Protein AF-A0A346PMP6-F1 (afdb_monomer)

pLDDT: mean 79.72, std 14.68, range [45.22, 94.06]

Nearest PDB structures (foldseek):
  7a5p-assembly1_O  TM=6.118E-01  e=3.588E+00  Homo sapiens

Solvent-accessible surface area (backbone atoms only — not comparable to full-atom values): 7323 Å² total; per-residue (Å²): 133,79,31,29,25,30,68,38,91,66,66,44,68,83,42,96,90,44,90,60,62,48,42,61,71,38,74,41,75,71,53,76,69,47,44,72,75,37,58,93,39,45,42,81,46,66,76,86,68,92,64,91,64,89,81,68,72,94,80,72,78,36,90,54,68,54,86,86,38,53,58,76,55,37,48,58,56,50,70,76,55,89,50,60,71,44,42,52,40,28,40,53,51,30,57,75,70,75,52,47,65,68,48,43,49,46,37,51,50,53,48,49,54,56,68,67,64,76,123

Organism: NCBI:txid2044521

Foldseek 3Di:
DKKKFFQDQDWDDQDPPDPDTRHHRRIDDHDPVCCVVCVVGIGTPDPDPVPPVPPDDPPLDLPDACVVDDLVVLLVVLLVDLDLVSLVSNLVNCCVPPNDPSNNVSSVVSSCVNVVVPD

Mean predicted aligned error: 15.81 Å

Sequence (119 aa):
MTTYRWTHSRPIRKHRDDLSTVEQGDEFEPTESELKHFSDRIEVVEDADPDESDKADETNAAPIDPSEYTIGELENELADVDDRDALIAVGKLESEQQDRDGALEAVEDRIAEIEGSED

Secondary structure (DSSP, 8-state):
--EEEE-SSS-EES-SS---EEPTT-EE---HHHHHHHTTTEEEE------TT--S-TTS--SS-GGGS-HHHHHHHHTT---HHHHHHHHHHHHHHT--HHHHHHHHHHHHHHHHT--

Structure (mmCIF, N/CA/C/O backbone):
data_AF-A0A346PMP6-F1
#
_entry.id   AF-A0A346PMP6-F1
#
loop_
_atom_site.group_PDB
_atom_site.id
_atom_site.type_symbol
_atom_site.label_atom_id
_atom_site.label_alt_id
_atom_site.label_comp_id
_atom_site.label_asym_id
_atom_site.label_entity_id
_atom_site.label_seq_id
_atom_site.pdbx_PDB_ins_code
_atom_site.Cartn_x
_atom_site.Cartn_y
_atom_site.Cartn_z
_atom_site.occupancy
_atom_site.B_iso_or_equiv
_atom_site.auth_seq_id
_atom_site.auth_comp_id
_atom_site.auth_asym_id
_atom_site.auth_atom_id
_atom_site.pdbx_PDB_model_num
ATOM 1 N N . MET A 1 1 ? -12.775 12.154 1.724 1.00 61.25 1 MET A N 1
ATOM 2 C CA . MET A 1 1 ? -12.714 13.471 2.416 1.00 61.25 1 MET A CA 1
ATOM 3 C C . MET A 1 1 ? -12.290 13.183 3.845 1.00 61.25 1 MET A C 1
ATOM 5 O O . MET A 1 1 ? -12.985 12.417 4.493 1.00 61.25 1 MET A O 1
ATOM 9 N N . THR A 1 2 ? -11.148 13.696 4.313 1.00 79.56 2 THR A N 1
ATOM 10 C CA . THR A 1 2 ? -10.601 13.302 5.624 1.00 79.56 2 THR A CA 1
ATOM 11 C C . THR A 1 2 ? -11.340 13.996 6.764 1.00 79.56 2 THR A C 1
ATOM 13 O O . THR A 1 2 ? -11.245 15.213 6.942 1.00 79.56 2 THR A O 1
ATOM 16 N N . THR A 1 3 ? -12.061 13.211 7.553 1.00 84.88 3 THR A N 1
ATOM 17 C CA . THR A 1 3 ? -12.734 13.658 8.771 1.00 84.88 3 THR A CA 1
ATOM 18 C C . THR A 1 3 ? -11.859 13.437 9.999 1.00 84.88 3 THR A C 1
ATOM 20 O O . THR A 1 3 ? -11.077 12.493 10.087 1.00 84.88 3 THR A O 1
ATOM 23 N N . TYR A 1 4 ? -11.978 14.335 10.973 1.00 88.19 4 TYR A N 1
ATOM 24 C CA . TYR A 1 4 ? -11.234 14.271 12.223 1.00 88.19 4 TYR A CA 1
ATOM 25 C C . TYR A 1 4 ? -12.201 14.308 13.393 1.00 88.19 4 TYR A C 1
ATOM 27 O O . TYR A 1 4 ? -13.164 15.071 13.398 1.00 88.19 4 TYR A O 1
ATOM 35 N N . ARG A 1 5 ? -11.923 13.521 14.422 1.00 89.25 5 ARG A N 1
ATOM 36 C CA . ARG A 1 5 ? -12.660 13.547 15.677 1.00 89.25 5 ARG A CA 1
ATOM 37 C C . ARG A 1 5 ? -11.939 14.402 16.693 1.00 89.25 5 ARG A C 1
ATOM 39 O O . ARG A 1 5 ? -10.744 14.249 16.934 1.00 89.25 5 ARG A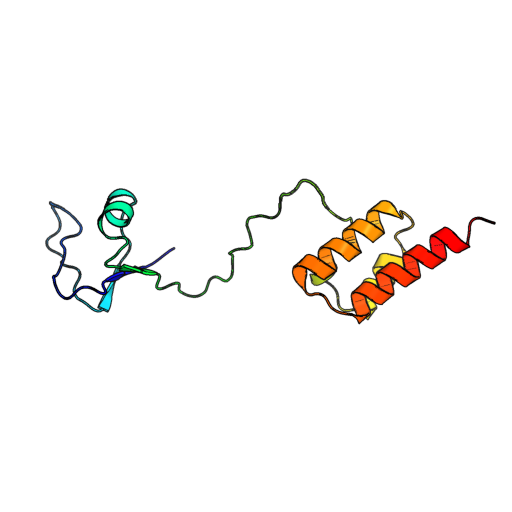 O 1
ATOM 46 N N . TRP A 1 6 ? -12.683 15.281 17.344 1.00 91.50 6 TRP A N 1
ATOM 47 C CA . TRP A 1 6 ? -12.158 16.072 18.446 1.00 91.50 6 TRP A CA 1
ATOM 48 C C . TRP A 1 6 ? -11.993 15.211 19.702 1.00 91.50 6 TRP A C 1
ATOM 50 O O . TRP A 1 6 ? -12.962 14.666 20.227 1.00 91.50 6 TRP A O 1
ATOM 60 N N . THR A 1 7 ? -10.777 15.093 20.233 1.00 87.75 7 THR A N 1
ATOM 61 C CA . THR A 1 7 ? -10.496 14.226 21.395 1.00 87.75 7 THR A CA 1
ATOM 62 C C . THR A 1 7 ? -10.423 14.991 22.713 1.00 87.75 7 THR A C 1
ATOM 64 O O . THR A 1 7 ? -10.423 14.391 23.791 1.00 87.75 7 THR A O 1
ATOM 67 N N . HIS A 1 8 ? -10.399 16.323 22.666 1.00 86.19 8 HIS A N 1
ATOM 68 C CA . HIS A 1 8 ? -10.175 17.153 23.843 1.00 86.19 8 HIS A CA 1
ATOM 69 C C . HIS A 1 8 ? -11.479 17.545 24.554 1.00 86.19 8 HIS A C 1
ATOM 71 O O . HIS A 1 8 ? -12.490 17.852 23.938 1.00 86.19 8 HIS A O 1
ATOM 77 N N . SER A 1 9 ? -11.466 17.638 25.883 1.00 84.19 9 SER A N 1
ATOM 78 C CA . SER A 1 9 ? -12.685 17.953 26.654 1.00 84.19 9 SER A CA 1
ATOM 79 C C . SER A 1 9 ? -13.159 19.410 26.546 1.00 84.19 9 SER A C 1
ATOM 81 O O . SER A 1 9 ? -14.198 19.763 27.097 1.00 84.19 9 SER A O 1
ATOM 83 N N . ARG A 1 10 ? -12.390 20.292 25.894 1.00 85.31 10 ARG A N 1
ATOM 84 C CA . ARG A 1 10 ? -12.781 21.694 25.681 1.00 85.31 10 ARG A CA 1
ATOM 85 C C . ARG A 1 10 ? -13.371 21.850 24.285 1.00 85.31 10 ARG A C 1
ATOM 87 O O . ARG A 1 10 ? -12.640 21.551 23.345 1.00 85.31 10 ARG A O 1
ATOM 94 N N . PRO A 1 11 ? -14.604 22.355 24.136 1.00 83.56 11 PRO A N 1
ATOM 95 C CA . PRO A 1 11 ? -15.186 22.558 22.819 1.00 83.56 11 PRO A CA 1
ATOM 96 C C . PRO A 1 11 ? -14.449 23.663 22.056 1.00 83.56 11 PRO A C 1
ATOM 98 O O . PRO A 1 11 ? -13.977 24.637 22.660 1.00 83.56 11 PRO A O 1
ATOM 101 N N . ILE A 1 12 ? -14.379 23.534 20.731 1.00 83.69 12 ILE A N 1
ATOM 102 C CA . ILE A 1 12 ? -13.821 24.563 19.841 1.00 83.69 12 ILE A CA 1
ATOM 103 C C . ILE A 1 12 ? -14.883 25.120 18.903 1.00 83.69 12 ILE A C 1
ATOM 105 O O . ILE A 1 12 ? -15.842 24.441 18.556 1.00 83.69 12 ILE A O 1
ATOM 109 N N . ARG A 1 13 ? -14.708 26.376 18.489 1.00 81.25 13 ARG A N 1
ATOM 110 C CA . ARG A 1 13 ? -15.520 26.996 17.438 1.00 81.25 13 ARG A CA 1
ATOM 111 C C . ARG A 1 13 ? -14.760 26.937 16.127 1.00 81.25 13 ARG A C 1
ATOM 113 O O . ARG A 1 13 ? -13.635 27.427 16.075 1.00 81.25 13 ARG A O 1
ATOM 120 N N . LYS A 1 14 ? -15.405 26.393 15.100 1.00 68.62 14 LYS A N 1
ATOM 121 C CA . LYS A 1 14 ? -14.849 26.251 13.750 1.00 68.62 14 LYS A CA 1
ATOM 122 C C . LYS A 1 14 ? -14.696 27.574 13.014 1.00 68.62 14 LYS A C 1
ATOM 124 O O . LYS A 1 14 ? -13.666 27.863 12.420 1.00 68.62 14 LYS A O 1
ATOM 129 N N . HIS A 1 15 ? -15.734 28.405 13.069 1.00 66.06 15 HIS A N 1
ATOM 130 C CA . HIS A 1 15 ? -15.764 29.675 12.358 1.00 66.06 15 HIS A CA 1
ATOM 131 C C . HIS A 1 15 ? -16.111 30.822 13.295 1.00 66.06 15 HIS A C 1
ATOM 133 O O . HIS A 1 15 ? -16.852 30.688 14.263 1.00 66.06 15 HIS A O 1
ATOM 139 N N . ARG A 1 16 ? -15.566 31.997 12.981 1.00 55.41 16 ARG A N 1
ATOM 140 C CA . ARG A 1 16 ? -15.887 33.241 13.685 1.00 55.41 16 ARG A CA 1
ATOM 141 C C . ARG A 1 16 ? -17.357 33.644 13.502 1.00 55.41 16 ARG A C 1
ATOM 143 O O . ARG A 1 16 ? -17.912 34.285 14.392 1.00 55.41 16 ARG A O 1
ATOM 150 N N . ASP A 1 17 ? -17.947 33.254 12.375 1.00 57.88 17 ASP A N 1
ATOM 151 C CA . ASP A 1 17 ? -19.306 33.596 11.947 1.00 57.88 17 ASP A CA 1
ATOM 152 C C . ASP A 1 17 ? -20.309 32.443 12.120 1.00 57.88 17 ASP A C 1
ATOM 154 O O . ASP A 1 17 ? -21.509 32.653 11.963 1.00 57.88 17 ASP A O 1
ATOM 158 N N . ASP A 1 18 ? -19.837 31.247 12.487 1.00 64.75 18 ASP A N 1
ATOM 159 C CA . ASP A 1 18 ? -20.683 30.083 12.740 1.00 64.75 18 ASP A CA 1
ATOM 160 C C . ASP A 1 18 ? -20.682 29.750 14.236 1.00 64.75 18 ASP A C 1
ATOM 162 O O . ASP A 1 18 ? -19.635 29.662 14.880 1.00 64.75 18 ASP A O 1
ATOM 166 N N . LEU A 1 19 ? -21.874 29.610 14.816 1.00 59.72 19 LEU A N 1
ATOM 167 C CA . LEU A 1 19 ? -22.032 29.338 16.248 1.00 59.72 19 LEU A CA 1
ATOM 168 C C . LEU A 1 19 ? -21.844 27.859 16.600 1.00 59.72 19 LEU A C 1
ATOM 170 O O . LEU A 1 19 ? -21.945 27.521 17.781 1.00 59.72 19 LEU A O 1
ATOM 174 N N . SER A 1 20 ? -21.573 26.991 15.623 1.00 72.31 20 SER A N 1
ATOM 175 C CA . SER A 1 20 ? -21.397 25.568 15.880 1.00 72.31 20 SER A CA 1
ATOM 176 C C . SER A 1 20 ? -20.081 25.320 16.613 1.00 72.31 20 SER A C 1
ATOM 178 O O . SER A 1 20 ? -19.005 25.806 16.243 1.00 72.31 20 SER A O 1
ATOM 180 N N . THR A 1 21 ? -20.188 24.570 17.702 1.00 83.88 21 THR A N 1
ATOM 181 C CA . THR A 1 21 ? -19.060 24.121 18.511 1.00 83.88 21 THR A CA 1
ATOM 182 C C . THR A 1 21 ? -18.846 22.638 18.295 1.00 83.88 21 THR A C 1
ATOM 184 O O . THR A 1 21 ? -19.806 21.881 18.358 1.00 83.88 21 THR A O 1
ATOM 187 N N . VAL A 1 22 ? -17.593 22.240 18.104 1.00 84.19 22 VAL A N 1
ATOM 188 C CA . VAL A 1 22 ? -17.195 20.834 18.055 1.00 84.19 22 VAL A CA 1
ATOM 189 C C . VAL A 1 22 ? -16.954 20.367 19.485 1.00 84.19 22 VAL A C 1
ATOM 191 O O . VAL A 1 22 ? -16.145 20.964 20.207 1.00 84.19 22 VAL A O 1
ATOM 194 N N . GLU A 1 23 ? -17.689 19.345 19.907 1.00 87.69 23 GLU A N 1
ATOM 195 C CA . GLU A 1 23 ? -17.593 18.742 21.238 1.00 87.69 23 GLU A CA 1
ATOM 196 C C . GLU A 1 23 ? -16.670 17.515 21.236 1.00 87.69 23 GLU A C 1
ATOM 198 O O . GLU A 1 23 ? -16.237 17.035 20.193 1.00 87.69 23 GLU A O 1
ATOM 203 N N . GLN A 1 24 ? -16.315 17.010 22.420 1.00 88.69 24 GLN A N 1
ATOM 204 C CA . GLN A 1 24 ? -15.492 15.803 22.523 1.00 88.69 24 GLN A CA 1
ATOM 205 C C . GLN A 1 24 ? -16.216 14.605 21.899 1.00 88.69 24 GLN A C 1
ATOM 207 O O . GLN A 1 24 ? -17.319 14.261 22.313 1.00 88.69 24 GLN A O 1
ATOM 212 N N . GLY A 1 25 ? -15.560 13.951 20.944 1.00 84.00 25 GLY A N 1
ATOM 213 C CA . GLY A 1 25 ? -16.107 12.840 20.172 1.00 84.00 25 GLY A CA 1
ATOM 214 C C . GLY A 1 25 ? -16.809 13.257 18.880 1.00 84.00 25 GLY A C 1
ATOM 215 O O . GLY A 1 25 ? -17.109 12.380 18.075 1.00 84.00 25 GLY A O 1
ATOM 216 N N . ASP A 1 26 ? -17.023 14.556 18.662 1.00 87.31 26 ASP A N 1
ATOM 217 C CA . ASP A 1 26 ? -17.672 15.079 17.463 1.00 87.31 26 ASP A CA 1
ATOM 218 C C . ASP A 1 26 ? -16.712 15.055 16.262 1.00 87.31 26 ASP A C 1
ATOM 220 O O . ASP A 1 26 ? -15.503 15.292 16.401 1.00 87.31 26 ASP A O 1
ATOM 224 N N . GLU A 1 27 ? -17.256 14.723 15.093 1.00 87.56 27 GLU A N 1
ATOM 225 C CA . GLU A 1 27 ? -16.516 14.505 13.849 1.00 87.56 27 GLU A CA 1
ATOM 226 C C . GLU A 1 27 ? -16.650 15.699 12.918 1.00 87.56 27 GLU A C 1
ATOM 228 O O . GLU A 1 27 ? -17.722 16.278 12.738 1.00 87.56 27 GLU A O 1
ATOM 233 N N . PHE A 1 28 ? -15.523 16.118 12.354 1.00 86.00 28 PHE A N 1
ATOM 234 C CA . PHE A 1 28 ? -15.428 17.429 11.761 1.00 86.00 28 PHE A CA 1
ATOM 235 C C . PHE A 1 28 ? -14.295 17.526 10.742 1.00 86.00 28 PHE A C 1
ATOM 237 O O . PHE A 1 28 ? -13.252 16.904 10.886 1.00 86.00 28 PHE A O 1
ATOM 244 N N . GLU A 1 29 ? -14.480 18.376 9.733 1.00 85.81 29 GLU A N 1
ATOM 245 C CA . GLU A 1 29 ? -13.437 18.711 8.753 1.00 85.81 29 GLU A CA 1
ATOM 246 C C . GLU A 1 29 ? -12.711 20.010 9.176 1.00 85.81 29 GLU A C 1
ATOM 248 O O . GLU A 1 29 ? -13.317 21.087 9.118 1.00 85.81 29 GLU A O 1
ATOM 253 N N . PRO A 1 30 ? -11.488 19.947 9.729 1.00 82.50 30 PRO A N 1
ATOM 254 C CA . PRO A 1 30 ? -10.663 21.114 10.031 1.00 82.50 30 PRO A CA 1
ATOM 255 C C . PRO A 1 30 ? -10.058 21.711 8.757 1.00 82.50 30 PRO A C 1
ATOM 257 O O . PRO A 1 30 ? -9.644 21.000 7.846 1.00 82.50 30 PRO A O 1
ATOM 260 N N . THR A 1 31 ? -9.908 23.032 8.726 1.00 83.31 31 THR A N 1
ATOM 261 C CA . THR A 1 31 ? -9.050 23.700 7.735 1.00 83.31 31 THR A CA 1
ATOM 262 C C . THR A 1 31 ? -7.562 23.415 7.997 1.00 83.31 31 THR A C 1
ATOM 264 O O . THR A 1 31 ? -7.173 23.085 9.117 1.00 83.31 31 THR A O 1
ATOM 267 N N . GLU A 1 32 ? -6.680 23.629 7.011 1.00 80.25 32 GLU A N 1
ATOM 268 C CA . GLU A 1 32 ? -5.215 23.477 7.180 1.00 80.25 32 GLU A CA 1
ATOM 269 C C . GLU A 1 32 ? -4.654 24.246 8.391 1.00 80.25 32 GLU A C 1
ATOM 271 O O . GLU A 1 32 ? -3.751 23.783 9.094 1.00 80.25 32 GLU A O 1
ATOM 276 N N . SER A 1 33 ? -5.206 25.431 8.669 1.00 78.88 33 SER A N 1
ATOM 277 C CA . SER A 1 33 ? -4.792 26.242 9.820 1.00 78.88 33 SER A CA 1
ATOM 278 C C . SER A 1 33 ? -5.222 25.623 11.153 1.00 78.88 33 SER A C 1
ATOM 280 O O . SER A 1 33 ? -4.475 25.683 12.132 1.00 78.88 33 SER A O 1
ATOM 282 N N . GLU A 1 34 ? -6.406 25.014 11.193 1.00 81.62 34 GLU A N 1
ATOM 283 C CA . GLU A 1 34 ? -6.938 24.316 12.363 1.00 81.62 34 GLU A CA 1
ATOM 284 C C . GLU A 1 34 ? -6.201 23.002 12.610 1.00 81.62 34 GLU A C 1
ATOM 286 O O . GLU A 1 34 ? -5.812 22.745 13.745 1.00 81.62 34 GLU A O 1
ATOM 291 N N . LEU A 1 35 ? -5.902 22.234 11.560 1.00 82.81 35 LEU A N 1
ATOM 292 C CA . LEU A 1 35 ? -5.060 21.037 11.642 1.00 82.81 35 LEU A CA 1
ATOM 293 C C . LEU A 1 35 ? -3.724 21.344 12.308 1.00 82.81 35 LEU A C 1
ATOM 295 O O . LEU A 1 35 ? -3.316 20.686 13.264 1.00 82.81 35 LEU A O 1
ATOM 299 N N . LYS A 1 36 ? -3.060 22.411 11.860 1.00 82.56 36 LYS A N 1
ATOM 300 C CA . LYS A 1 36 ? -1.780 22.816 12.436 1.00 82.56 36 LYS A CA 1
ATOM 301 C C . LYS A 1 36 ? -1.902 23.189 13.916 1.00 82.56 36 LYS A C 1
ATOM 303 O O . LYS A 1 36 ? -1.000 22.893 14.696 1.00 82.56 36 LYS A O 1
ATOM 308 N N . HIS A 1 37 ? -2.988 23.857 14.304 1.00 81.06 37 HIS A N 1
ATOM 309 C CA . HIS A 1 37 ? -3.175 24.344 15.672 1.00 81.06 37 HIS A CA 1
ATOM 310 C C . HIS A 1 37 ? -3.702 23.274 16.639 1.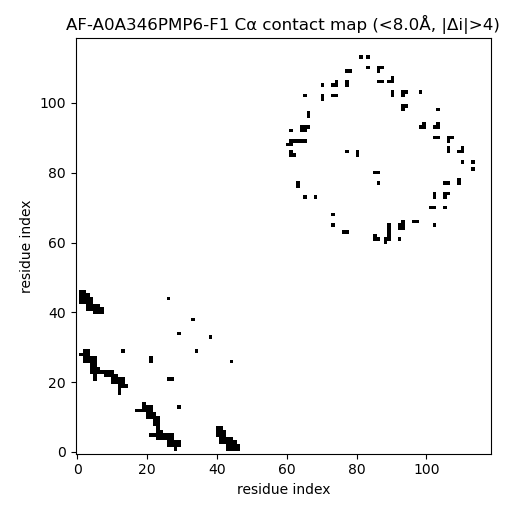00 81.06 37 HIS A C 1
ATOM 312 O O . HIS A 1 37 ? -3.439 23.344 17.841 1.00 81.06 37 HIS A O 1
ATOM 318 N N . PHE A 1 38 ? -4.440 22.294 16.123 1.00 83.00 38 PHE A N 1
ATOM 319 C CA . PHE A 1 38 ? -5.153 21.287 16.899 1.00 83.00 38 PHE A CA 1
ATOM 320 C C . PHE A 1 38 ? -4.673 19.858 16.655 1.00 83.00 38 PHE A C 1
ATOM 322 O O . PHE A 1 38 ? -5.312 18.946 17.157 1.00 83.00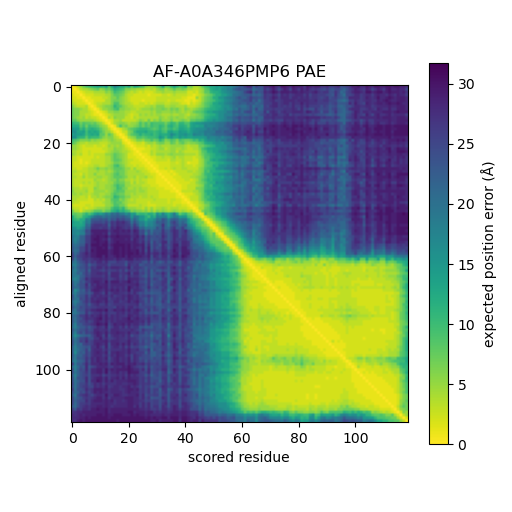 38 PHE A O 1
ATOM 329 N N . SER A 1 39 ? -3.557 19.659 15.953 1.00 82.88 39 SER A N 1
ATOM 330 C CA . SER A 1 39 ? -2.971 18.338 15.663 1.00 82.88 39 SER A CA 1
ATOM 331 C C . SER A 1 39 ? -2.841 17.415 16.883 1.00 82.88 39 SER A C 1
ATOM 333 O O . SER A 1 39 ? -3.022 16.216 16.754 1.00 82.88 39 SER A O 1
ATOM 335 N N . ASP A 1 40 ? -2.597 17.960 18.077 1.00 87.88 40 ASP A N 1
ATOM 336 C CA . ASP A 1 40 ? -2.510 17.209 19.346 1.00 87.88 40 ASP A CA 1
ATOM 337 C C . ASP A 1 40 ? -3.884 16.883 19.985 1.00 87.88 40 ASP A C 1
ATOM 339 O O . ASP A 1 40 ? -3.985 16.148 20.962 1.00 87.88 40 ASP A O 1
ATOM 343 N N . ARG A 1 41 ? -4.968 17.473 19.471 1.00 87.88 41 ARG A N 1
ATOM 344 C CA . ARG A 1 41 ? -6.326 17.465 20.054 1.00 87.88 41 ARG A CA 1
ATOM 345 C C . ARG A 1 41 ? -7.378 16.826 19.154 1.00 87.88 41 ARG A C 1
ATOM 347 O O . ARG A 1 41 ? -8.566 16.857 19.488 1.00 87.88 41 ARG A O 1
ATOM 354 N N . ILE A 1 42 ? -6.951 16.307 18.014 1.00 87.44 42 ILE A N 1
ATOM 355 C CA . ILE A 1 42 ? -7.803 15.666 17.024 1.00 87.44 42 ILE A CA 1
ATOM 356 C C . ILE A 1 42 ? -7.214 14.314 16.660 1.00 87.44 42 ILE A C 1
ATOM 358 O O . ILE A 1 42 ? -6.000 14.141 16.636 1.00 87.44 42 ILE A O 1
ATOM 362 N N . GLU A 1 43 ? -8.088 13.367 16.379 1.00 85.62 43 GLU A N 1
ATOM 363 C CA . GLU A 1 43 ? -7.750 12.045 15.870 1.00 85.62 43 GLU A CA 1
ATOM 364 C C . GLU A 1 43 ? -8.304 11.939 14.455 1.00 85.62 43 GLU A C 1
ATOM 366 O O . GLU A 1 43 ? -9.416 12.402 14.198 1.00 85.62 43 GLU A O 1
ATOM 371 N N . VAL A 1 44 ? -7.531 11.384 13.524 1.00 85.06 44 VAL A N 1
ATOM 372 C CA . VAL A 1 44 ? -8.042 11.119 12.178 1.00 85.06 44 VAL A CA 1
ATOM 373 C C . VAL A 1 44 ? -9.071 9.995 12.279 1.00 85.06 44 VAL A C 1
ATOM 375 O O . VAL A 1 44 ? -8.768 8.904 12.755 1.00 85.06 44 VAL A O 1
ATOM 378 N N . VAL A 1 45 ? -10.311 10.294 11.901 1.00 77.31 45 VAL A N 1
ATOM 379 C CA . VAL A 1 45 ? -11.374 9.298 11.771 1.00 77.31 45 VAL A CA 1
ATOM 380 C C . VAL A 1 45 ? -11.575 9.141 10.285 1.00 77.31 45 VAL A C 1
ATOM 382 O O . VAL A 1 45 ? -12.410 9.793 9.663 1.00 77.31 45 VAL A O 1
ATOM 385 N N . GLU A 1 46 ? -10.669 8.364 9.718 1.00 64.12 46 GLU A N 1
ATOM 386 C CA . GLU A 1 46 ? -10.725 7.932 8.338 1.00 64.12 46 GLU A CA 1
ATOM 387 C C . GLU A 1 46 ? -11.907 6.961 8.225 1.00 64.12 46 GLU A C 1
ATOM 389 O O . GLU A 1 46 ? -11.895 5.880 8.819 1.00 64.12 46 GLU A O 1
ATOM 394 N N . ASP A 1 47 ? -12.969 7.365 7.519 1.00 50.91 47 ASP A N 1
ATOM 395 C CA . ASP A 1 47 ? -13.769 6.368 6.810 1.00 50.91 47 ASP A CA 1
ATOM 396 C C . ASP A 1 47 ? -12.780 5.726 5.840 1.00 50.91 47 ASP A C 1
ATOM 398 O O . ASP A 1 47 ? -12.102 6.444 5.107 1.00 50.91 47 ASP A O 1
ATOM 402 N N . ALA A 1 48 ? -12.581 4.420 5.978 1.00 45.81 48 ALA A N 1
ATOM 403 C CA . ALA A 1 48 ? -11.539 3.678 5.295 1.00 45.81 48 ALA A CA 1
ATOM 404 C C . ALA A 1 48 ? -11.665 3.814 3.769 1.00 45.81 48 ALA A C 1
ATOM 406 O O . ALA A 1 48 ? -12.296 2.988 3.117 1.00 45.81 48 ALA A O 1
ATOM 407 N N . ASP A 1 49 ? -11.014 4.822 3.204 1.00 46.78 49 ASP A N 1
ATOM 408 C CA . ASP A 1 49 ? -10.413 4.737 1.887 1.00 46.78 49 ASP A CA 1
ATOM 409 C C . ASP A 1 49 ? -8.989 4.215 2.126 1.00 46.78 49 ASP A C 1
ATOM 411 O O . ASP A 1 49 ? -8.115 4.998 2.505 1.00 46.78 49 ASP A O 1
ATOM 415 N N . PRO A 1 50 ? -8.714 2.907 1.956 1.00 49.88 50 PRO A N 1
ATOM 416 C CA . PRO A 1 50 ? -7.350 2.397 1.867 1.00 49.88 50 PRO A CA 1
ATOM 417 C C . PRO A 1 50 ? -6.713 2.838 0.537 1.00 49.88 50 PRO A C 1
ATOM 419 O O . PRO A 1 50 ? -6.272 2.011 -0.250 1.00 49.88 50 PRO A O 1
ATOM 422 N N . ASP A 1 51 ? -6.686 4.144 0.280 1.00 45.22 51 ASP A N 1
ATOM 423 C CA . ASP A 1 51 ? -6.041 4.761 -0.877 1.00 45.22 51 ASP A CA 1
ATOM 424 C C . ASP A 1 51 ? -4.896 5.678 -0.406 1.00 45.22 51 ASP A C 1
ATOM 426 O O . ASP A 1 51 ? -4.635 6.755 -0.930 1.00 45.22 51 ASP A O 1
ATOM 430 N N . GLU A 1 52 ? -4.136 5.218 0.595 1.00 50.31 52 GLU A N 1
ATOM 431 C CA . GLU A 1 52 ? -2.698 5.513 0.659 1.00 50.31 52 GLU A CA 1
ATOM 432 C C . GLU A 1 52 ? -1.950 4.608 -0.345 1.00 50.31 52 GLU A C 1
ATOM 434 O O . GLU A 1 52 ? -1.032 3.870 0.005 1.00 50.31 52 GLU A O 1
ATOM 439 N N . SER A 1 53 ? -2.361 4.635 -1.617 1.00 47.78 53 SER A N 1
ATOM 440 C CA . SER A 1 53 ? -1.594 4.079 -2.743 1.00 47.78 53 SER A CA 1
ATOM 441 C C . SER A 1 53 ? -1.358 5.088 -3.869 1.00 47.78 53 SER A C 1
ATOM 443 O O . SER A 1 53 ? -0.753 4.742 -4.878 1.00 47.78 53 SER A O 1
ATOM 445 N N . ASP A 1 54 ? -1.664 6.375 -3.671 1.00 48.31 54 ASP A N 1
ATOM 446 C CA . ASP A 1 54 ? -1.190 7.439 -4.568 1.00 48.31 54 ASP A CA 1
ATOM 447 C C . ASP A 1 54 ? 0.215 7.925 -4.162 1.00 48.31 54 ASP A C 1
ATOM 449 O O . ASP A 1 54 ? 0.429 9.074 -3.775 1.00 48.31 54 ASP A O 1
ATOM 453 N N . LYS A 1 55 ? 1.187 7.000 -4.187 1.00 48.41 55 LYS A N 1
ATOM 454 C CA . LYS A 1 55 ? 2.637 7.261 -4.309 1.00 48.41 55 LYS A CA 1
ATOM 455 C C . LYS A 1 55 ? 3.380 6.054 -4.900 1.00 48.41 55 LYS A C 1
ATOM 457 O O . LYS A 1 55 ? 4.393 5.611 -4.369 1.00 48.41 55 LYS A O 1
ATOM 462 N N . ALA A 1 56 ? 2.924 5.586 -6.053 1.00 49.38 56 ALA A N 1
ATOM 463 C CA . ALA A 1 56 ? 3.791 4.962 -7.049 1.00 49.38 56 ALA A CA 1
ATOM 464 C C . ALA A 1 56 ? 3.530 5.701 -8.366 1.00 49.38 56 ALA A C 1
ATOM 466 O O . ALA A 1 56 ? 2.592 5.418 -9.094 1.00 49.38 56 ALA A O 1
ATOM 467 N N . ASP A 1 57 ? 4.131 6.876 -8.538 1.00 46.81 57 ASP A N 1
ATOM 468 C CA . ASP A 1 57 ? 5.264 7.001 -9.462 1.00 46.81 57 ASP A CA 1
ATOM 469 C C . ASP A 1 57 ? 4.991 6.269 -10.786 1.00 46.81 57 ASP A C 1
ATOM 471 O O . ASP A 1 57 ? 5.474 5.171 -11.050 1.00 46.81 57 ASP A O 1
ATOM 475 N N . GLU A 1 58 ? 4.196 6.926 -11.625 1.00 50.47 58 GLU A N 1
ATOM 476 C CA . GLU A 1 58 ? 3.873 6.574 -13.010 1.00 50.47 58 GLU A CA 1
ATOM 477 C C . GLU A 1 58 ? 5.116 6.641 -13.939 1.00 50.47 58 GLU A C 1
ATOM 479 O O . GLU A 1 58 ? 5.025 7.034 -15.101 1.00 50.47 58 GLU A O 1
ATOM 484 N N . THR A 1 59 ? 6.315 6.310 -13.441 1.00 46.62 59 THR A N 1
ATOM 485 C CA . THR A 1 59 ? 7.581 6.427 -14.183 1.00 46.62 59 THR A CA 1
ATOM 486 C C . THR A 1 59 ? 8.528 5.226 -14.090 1.00 46.62 59 THR A C 1
ATOM 488 O O . THR A 1 59 ? 9.635 5.301 -14.625 1.00 46.62 59 THR A O 1
ATOM 491 N N . ASN A 1 60 ? 8.091 4.082 -13.552 1.00 50.88 60 ASN A N 1
ATOM 492 C CA . ASN A 1 60 ? 8.784 2.799 -13.750 1.00 50.88 60 ASN A CA 1
ATOM 493 C C . ASN A 1 60 ? 7.800 1.634 -13.951 1.00 50.88 60 ASN A C 1
ATOM 495 O O . ASN A 1 60 ? 7.811 0.660 -13.203 1.00 50.88 60 ASN A O 1
ATOM 499 N N . ALA A 1 61 ? 6.900 1.774 -14.927 1.00 57.84 61 ALA A N 1
ATOM 500 C CA . ALA A 1 61 ? 5.884 0.772 -15.222 1.00 57.84 61 ALA A CA 1
ATOM 501 C C . ALA A 1 61 ? 6.541 -0.531 -15.701 1.00 57.84 61 ALA A C 1
ATOM 503 O O . ALA A 1 61 ? 6.995 -0.627 -16.844 1.00 57.84 61 ALA A O 1
ATOM 504 N N . ALA A 1 62 ? 6.576 -1.536 -14.825 1.00 66.69 62 ALA A N 1
ATOM 505 C CA . ALA A 1 62 ? 6.658 -2.917 -15.270 1.00 66.69 62 ALA A CA 1
ATOM 506 C C . ALA A 1 62 ? 5.541 -3.154 -16.312 1.00 66.69 62 ALA A C 1
ATOM 508 O O . ALA A 1 62 ? 4.463 -2.567 -16.188 1.00 66.69 62 ALA A O 1
ATOM 509 N N . PRO A 1 63 ? 5.772 -3.965 -17.359 1.00 78.25 63 PRO A N 1
ATOM 510 C CA . PRO A 1 63 ? 4.790 -4.151 -18.431 1.00 78.25 63 PRO A CA 1
ATOM 511 C C . PRO A 1 63 ? 3.492 -4.807 -17.942 1.00 78.25 63 PRO A C 1
ATOM 513 O O . PRO A 1 63 ? 2.460 -4.681 -18.596 1.00 78.25 63 PRO A O 1
ATOM 516 N N . ILE A 1 64 ? 3.560 -5.512 -16.812 1.00 84.38 64 ILE A N 1
ATOM 517 C CA . ILE A 1 64 ? 2.475 -6.270 -16.200 1.00 84.38 64 ILE A CA 1
ATOM 518 C C . ILE A 1 64 ? 2.466 -5.921 -14.712 1.00 84.38 64 ILE A C 1
ATOM 520 O O . ILE A 1 64 ? 3.512 -5.953 -14.062 1.00 84.38 64 ILE A O 1
ATOM 524 N N . ASP A 1 65 ? 1.289 -5.606 -14.175 1.00 86.69 65 ASP A N 1
ATOM 525 C CA . ASP A 1 65 ? 1.077 -5.549 -12.733 1.00 86.69 65 ASP A CA 1
ATOM 526 C C . ASP A 1 65 ? 0.625 -6.939 -12.249 1.00 86.69 65 ASP A C 1
ATOM 528 O O . ASP A 1 65 ? -0.437 -7.396 -12.661 1.00 86.69 65 ASP A O 1
ATOM 532 N N . PRO A 1 66 ? 1.405 -7.642 -11.416 1.00 86.38 66 PRO A N 1
ATOM 533 C CA . PRO A 1 66 ? 1.098 -8.984 -10.963 1.00 86.38 66 PRO A CA 1
ATOM 534 C C . PRO A 1 66 ? -0.062 -9.008 -9.964 1.00 86.38 66 PRO A C 1
ATOM 536 O O . PRO A 1 66 ? -0.706 -10.052 -9.840 1.00 86.38 66 PRO A O 1
ATOM 539 N N . SER A 1 67 ? -0.389 -7.898 -9.291 1.00 86.62 67 SER A N 1
ATOM 540 C CA . SER A 1 67 ? -1.495 -7.843 -8.332 1.00 86.62 67 SER A CA 1
ATOM 541 C C . SER A 1 67 ? -2.863 -7.965 -8.986 1.00 86.62 67 SER A C 1
ATOM 543 O O . SER A 1 67 ? -3.778 -8.527 -8.379 1.00 86.62 67 SER A O 1
ATOM 545 N N . GLU A 1 68 ? -2.973 -7.515 -10.232 1.00 88.69 68 GLU A N 1
ATOM 546 C CA . GLU A 1 68 ? -4.182 -7.626 -11.050 1.00 88.69 68 GLU A CA 1
ATOM 547 C C . GLU A 1 68 ? -4.450 -9.060 -11.548 1.00 88.69 68 GLU A C 1
ATOM 549 O O . GLU A 1 68 ? -5.553 -9.351 -12.017 1.00 88.69 68 GLU A O 1
ATOM 554 N N . TYR A 1 69 ? -3.481 -9.978 -11.420 1.00 88.50 69 TYR A N 1
ATOM 555 C CA . TYR A 1 69 ? -3.591 -11.360 -11.892 1.00 88.50 69 TYR A CA 1
ATOM 556 C C . TYR A 1 69 ? -3.501 -12.383 -10.754 1.00 88.50 69 TYR A C 1
ATOM 558 O O . TYR A 1 69 ? -2.823 -12.214 -9.731 1.00 88.50 69 TYR A O 1
ATOM 566 N N . THR A 1 70 ? -4.181 -13.517 -10.939 1.00 91.06 70 THR A N 1
ATOM 567 C CA . THR A 1 70 ? -3.891 -14.716 -10.144 1.00 91.06 70 THR A CA 1
ATOM 568 C C . THR A 1 70 ? -2.575 -15.345 -10.602 1.00 91.06 70 THR A C 1
ATOM 570 O O . THR A 1 70 ? -2.143 -15.108 -11.723 1.00 91.06 70 THR A O 1
ATOM 573 N N . ILE A 1 71 ? -1.945 -16.181 -9.769 1.00 90.12 71 ILE A N 1
ATOM 574 C CA . ILE A 1 71 ? -0.643 -16.807 -10.088 1.00 90.12 71 ILE A CA 1
ATOM 575 C C . ILE A 1 71 ? -0.673 -17.498 -11.464 1.00 90.12 71 ILE A C 1
ATOM 577 O O . ILE A 1 71 ? 0.187 -17.235 -12.292 1.00 90.12 71 ILE A O 1
ATOM 581 N N . GLY A 1 72 ? -1.714 -18.287 -11.751 1.00 90.38 72 GLY A N 1
ATOM 582 C CA . GLY A 1 72 ? -1.824 -18.993 -13.034 1.00 90.38 72 GLY A CA 1
ATOM 583 C C . GLY A 1 72 ? -2.102 -18.092 -14.242 1.00 90.38 72 GLY A C 1
ATOM 584 O O . GLY A 1 72 ? -1.746 -18.440 -15.364 1.00 90.38 72 GLY A O 1
ATOM 585 N N . GLU A 1 73 ? -2.747 -16.942 -14.037 1.00 91.69 73 GLU A N 1
ATOM 586 C CA . GLU A 1 73 ? -2.940 -15.942 -15.097 1.00 91.69 73 GLU A CA 1
ATOM 587 C C . GLU A 1 73 ? -1.658 -15.139 -15.330 1.00 91.69 73 GLU A C 1
ATOM 589 O O . GLU A 1 73 ? -1.302 -14.878 -16.476 1.00 91.69 73 GLU A O 1
ATOM 594 N N . LEU A 1 74 ? -0.937 -14.827 -14.251 1.00 91.44 74 LEU A N 1
ATOM 595 C CA . LEU A 1 74 ? 0.356 -14.164 -14.291 1.00 91.44 74 LEU A CA 1
ATOM 596 C C . LEU A 1 74 ? 1.380 -15.016 -15.045 1.00 91.44 74 LEU A C 1
ATOM 598 O O . LEU A 1 74 ? 2.022 -14.502 -15.948 1.00 91.44 74 LEU A O 1
ATOM 602 N N . GLU A 1 75 ? 1.482 -16.316 -14.753 1.00 91.06 75 GLU A N 1
ATOM 603 C CA . GLU A 1 75 ? 2.342 -17.252 -15.497 1.00 91.06 75 GLU A CA 1
ATOM 604 C C . GLU A 1 75 ? 2.092 -17.188 -17.015 1.00 91.06 75 GLU A C 1
ATOM 606 O O . GLU A 1 75 ? 3.032 -17.179 -17.809 1.00 91.06 75 GLU A O 1
ATOM 611 N N . ASN A 1 76 ? 0.824 -17.099 -17.429 1.00 92.31 76 ASN A N 1
ATOM 612 C CA . ASN A 1 76 ? 0.464 -17.011 -18.841 1.00 92.31 76 ASN A CA 1
ATOM 613 C C . ASN A 1 76 ? 0.838 -15.658 -19.469 1.00 92.31 76 ASN A C 1
ATOM 615 O O . ASN A 1 76 ? 1.283 -15.634 -20.612 1.00 92.31 76 ASN A O 1
ATOM 619 N N . GLU A 1 77 ? 0.669 -14.550 -18.748 1.00 92.25 77 GLU A N 1
ATOM 620 C CA . GLU A 1 77 ? 1.087 -13.224 -19.227 1.00 92.25 77 GLU A CA 1
ATOM 621 C C . GLU A 1 77 ? 2.617 -13.095 -19.285 1.00 92.25 77 GLU A C 1
ATOM 623 O O . GLU A 1 77 ? 3.161 -12.585 -20.263 1.00 92.25 77 GLU A O 1
ATOM 628 N N . LEU A 1 78 ? 3.336 -13.617 -18.286 1.00 91.56 78 LEU A N 1
ATOM 629 C CA . LEU A 1 78 ? 4.803 -13.624 -18.256 1.00 91.56 78 LEU A CA 1
ATOM 630 C C . LEU A 1 78 ? 5.402 -14.434 -19.412 1.00 91.56 78 LEU A C 1
ATOM 632 O O . LEU A 1 78 ? 6.486 -14.103 -19.891 1.00 91.56 78 LEU A O 1
ATOM 636 N N . ALA A 1 79 ? 4.700 -15.464 -19.893 1.00 90.31 79 ALA A N 1
ATOM 637 C CA . ALA A 1 79 ? 5.132 -16.254 -21.042 1.00 90.31 79 ALA A CA 1
ATOM 638 C C . ALA A 1 79 ? 5.211 -15.440 -22.351 1.00 90.31 79 ALA A C 1
ATOM 640 O O . ALA A 1 79 ? 6.000 -15.795 -23.224 1.00 90.31 79 ALA A O 1
ATOM 641 N N . ASP A 1 80 ? 4.437 -14.355 -22.490 1.00 89.56 80 ASP A N 1
ATOM 642 C CA . ASP A 1 80 ? 4.505 -13.438 -23.645 1.00 89.56 80 ASP A CA 1
ATOM 643 C C . ASP A 1 80 ? 5.613 -12.375 -23.483 1.00 89.56 80 ASP A C 1
ATOM 645 O O . ASP A 1 80 ? 5.969 -11.674 -24.431 1.00 89.56 80 ASP A O 1
ATOM 649 N N . VAL A 1 81 ? 6.204 -12.264 -22.286 1.00 89.25 81 VAL A N 1
ATOM 650 C CA . VAL A 1 81 ? 7.308 -11.344 -22.001 1.00 89.25 81 VAL A CA 1
ATOM 651 C C . VAL A 1 81 ? 8.643 -12.050 -22.222 1.00 89.25 81 VAL A C 1
ATOM 653 O O . VAL A 1 81 ? 8.987 -13.010 -21.534 1.00 89.25 81 VAL A O 1
ATOM 656 N N . ASP A 1 82 ? 9.418 -11.546 -23.180 1.00 88.50 82 ASP A N 1
ATOM 657 C CA . ASP A 1 82 ? 10.788 -11.995 -23.489 1.00 88.50 82 ASP A CA 1
ATOM 658 C C . ASP A 1 82 ? 11.866 -10.994 -23.019 1.00 88.50 82 ASP A C 1
ATOM 660 O O . ASP A 1 82 ? 13.045 -11.132 -23.342 1.00 88.50 82 ASP A O 1
ATOM 664 N N . ASP A 1 83 ? 11.483 -9.957 -22.269 1.00 88.88 83 ASP A N 1
ATOM 665 C CA . ASP A 1 83 ? 12.409 -8.940 -21.766 1.00 88.88 83 ASP A CA 1
ATOM 666 C C . ASP A 1 83 ? 12.759 -9.186 -20.292 1.00 88.88 83 ASP A C 1
ATOM 668 O O . ASP A 1 83 ? 11.915 -9.114 -19.396 1.00 88.88 83 ASP A O 1
ATOM 672 N N . ARG A 1 84 ? 14.038 -9.477 -20.040 1.00 89.56 84 ARG A N 1
ATOM 673 C CA . ARG A 1 84 ? 14.571 -9.784 -18.708 1.00 89.56 84 ARG A CA 1
ATOM 674 C C . ARG A 1 84 ? 14.407 -8.629 -17.724 1.00 89.56 84 ARG A C 1
ATOM 676 O O . ARG A 1 84 ? 14.009 -8.849 -16.583 1.00 89.56 84 ARG A O 1
ATOM 683 N N . ASP A 1 85 ? 14.749 -7.411 -18.133 1.00 88.81 85 ASP A N 1
ATOM 684 C CA . ASP A 1 85 ? 14.653 -6.232 -17.269 1.00 88.81 85 ASP A CA 1
ATOM 685 C C . ASP A 1 85 ? 13.190 -5.948 -16.907 1.00 88.81 85 ASP A C 1
ATOM 687 O O . ASP A 1 85 ? 12.886 -5.590 -15.766 1.00 88.81 85 ASP A O 1
ATOM 691 N N . ALA A 1 86 ? 12.276 -6.197 -17.845 1.00 89.50 86 ALA A N 1
ATOM 692 C CA . ALA A 1 86 ? 10.848 -6.091 -17.615 1.00 89.50 86 ALA A CA 1
ATOM 693 C C . ALA A 1 86 ? 10.343 -7.115 -16.581 1.00 89.50 86 ALA A C 1
ATOM 695 O O . ALA A 1 86 ? 9.631 -6.734 -15.655 1.00 89.50 86 ALA A O 1
ATOM 696 N N . L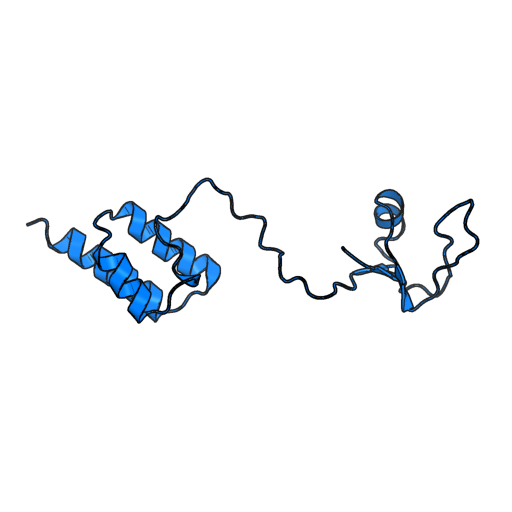EU A 1 87 ? 10.766 -8.381 -16.668 1.00 91.56 87 LEU A N 1
ATOM 697 C CA . LEU A 1 87 ? 10.427 -9.418 -15.681 1.00 91.56 87 LEU A CA 1
ATOM 698 C C . LEU A 1 87 ? 10.982 -9.102 -14.283 1.00 91.56 87 LEU A C 1
ATOM 700 O O . LEU A 1 87 ? 10.275 -9.250 -13.289 1.00 91.56 87 LEU A O 1
ATOM 704 N N . ILE A 1 88 ? 12.213 -8.586 -14.190 1.00 90.31 88 ILE A N 1
ATOM 705 C CA . ILE A 1 88 ? 12.802 -8.144 -12.912 1.00 90.31 88 ILE A CA 1
ATOM 706 C C . ILE A 1 88 ? 11.965 -7.020 -12.284 1.00 90.31 88 ILE A C 1
ATOM 708 O O . ILE A 1 88 ? 11.771 -7.000 -11.065 1.00 90.31 88 ILE A O 1
ATOM 712 N N . ALA A 1 89 ? 11.453 -6.094 -13.101 1.00 89.88 89 ALA A N 1
ATOM 713 C CA . ALA A 1 89 ? 10.563 -5.041 -12.627 1.00 89.88 89 ALA A CA 1
ATOM 714 C C . ALA A 1 89 ? 9.243 -5.614 -12.084 1.00 89.88 89 ALA A C 1
ATOM 716 O O . ALA A 1 89 ? 8.823 -5.190 -11.008 1.00 89.88 89 ALA A O 1
ATOM 717 N N . VAL A 1 90 ? 8.642 -6.607 -12.760 1.00 90.38 90 VAL A N 1
ATOM 718 C CA . VAL A 1 90 ? 7.434 -7.305 -12.275 1.00 90.38 90 VAL A CA 1
ATOM 719 C C . VAL A 1 90 ? 7.697 -7.987 -10.930 1.00 90.38 90 VAL A C 1
ATOM 721 O O . VAL A 1 90 ? 6.929 -7.796 -9.994 1.00 90.38 90 VAL A O 1
ATOM 724 N N . GLY A 1 91 ? 8.799 -8.730 -10.790 1.00 89.88 91 GLY A N 1
ATOM 725 C CA . GLY A 1 91 ? 9.128 -9.432 -9.542 1.00 89.88 91 GLY A CA 1
ATOM 726 C C . GLY A 1 91 ? 9.381 -8.484 -8.365 1.00 89.88 91 GLY A C 1
ATOM 727 O O . GLY A 1 91 ? 8.905 -8.717 -7.255 1.00 89.88 91 GLY A O 1
ATOM 728 N N . LYS A 1 92 ? 10.073 -7.362 -8.605 1.00 88.81 92 LYS A N 1
ATOM 729 C CA . LYS A 1 92 ? 10.263 -6.325 -7.578 1.00 88.81 92 LYS A CA 1
ATOM 730 C C . LYS A 1 92 ? 8.922 -5.740 -7.133 1.00 88.81 92 LYS A C 1
ATOM 732 O O . LYS A 1 92 ? 8.700 -5.544 -5.943 1.00 88.81 92 LYS A O 1
ATOM 737 N N . LEU A 1 93 ? 8.045 -5.491 -8.095 1.00 87.81 93 LEU A N 1
ATOM 738 C CA . LEU A 1 93 ? 6.740 -4.894 -7.878 1.00 87.81 93 LEU A CA 1
ATOM 739 C C . LEU A 1 93 ? 5.770 -5.874 -7.185 1.00 87.81 93 LEU A C 1
ATOM 741 O O . LEU A 1 93 ? 5.028 -5.443 -6.312 1.00 87.81 93 LEU A O 1
ATOM 745 N N . GLU A 1 94 ? 5.847 -7.182 -7.451 1.00 89.44 94 GLU A N 1
ATOM 746 C CA . GLU A 1 94 ? 5.153 -8.210 -6.658 1.00 89.44 94 GLU A CA 1
ATOM 747 C C . GLU A 1 94 ? 5.640 -8.216 -5.202 1.00 89.44 94 GLU A C 1
ATOM 749 O O . GLU A 1 94 ? 4.813 -8.190 -4.294 1.00 89.44 94 GLU A O 1
ATOM 754 N N . SER A 1 95 ? 6.960 -8.195 -4.968 1.00 86.94 95 SER A N 1
ATOM 755 C CA . SER A 1 95 ? 7.532 -8.212 -3.609 1.00 86.94 95 SER A CA 1
ATOM 756 C C . SER A 1 95 ? 7.209 -6.945 -2.805 1.00 86.94 95 SER A C 1
ATOM 758 O O . SER A 1 95 ? 7.021 -6.995 -1.591 1.00 86.94 95 SER A O 1
ATOM 760 N N . GLU A 1 96 ? 7.095 -5.793 -3.470 1.00 83.88 96 GLU A N 1
ATOM 761 C CA . GLU A 1 96 ? 6.692 -4.535 -2.831 1.00 83.88 96 GLU A CA 1
ATOM 762 C C . GLU A 1 96 ? 5.182 -4.462 -2.537 1.00 83.88 96 GLU A C 1
ATOM 764 O O . GLU A 1 96 ? 4.787 -3.733 -1.626 1.00 83.88 96 GLU A O 1
ATOM 769 N N . GLN A 1 97 ? 4.348 -5.207 -3.272 1.00 83.81 97 GLN A N 1
ATOM 770 C CA . GLN A 1 97 ? 2.888 -5.162 -3.149 1.00 83.81 97 GLN A CA 1
ATOM 771 C C . GLN A 1 97 ? 2.308 -6.286 -2.283 1.00 83.81 97 GLN A C 1
ATOM 773 O O . GLN A 1 97 ? 1.758 -6.026 -1.213 1.00 83.81 97 GLN A O 1
ATOM 778 N N . GLN A 1 98 ? 2.373 -7.529 -2.769 1.00 82.50 98 GLN A N 1
ATOM 779 C CA . GLN A 1 98 ? 1.697 -8.680 -2.160 1.00 82.50 98 GLN A CA 1
ATOM 780 C C . GLN A 1 98 ? 2.658 -9.770 -1.678 1.00 82.50 98 GLN A C 1
ATOM 782 O O . GLN A 1 98 ? 2.262 -10.565 -0.826 1.00 82.50 98 GLN A O 1
ATOM 787 N N . ASP A 1 99 ? 3.891 -9.797 -2.192 1.00 89.38 99 ASP A N 1
ATOM 788 C CA . ASP A 1 99 ? 4.958 -10.738 -1.833 1.00 89.38 99 ASP A CA 1
ATOM 789 C C . ASP A 1 99 ? 4.483 -12.204 -1.870 1.00 89.38 99 ASP A C 1
ATOM 791 O O . ASP A 1 99 ? 4.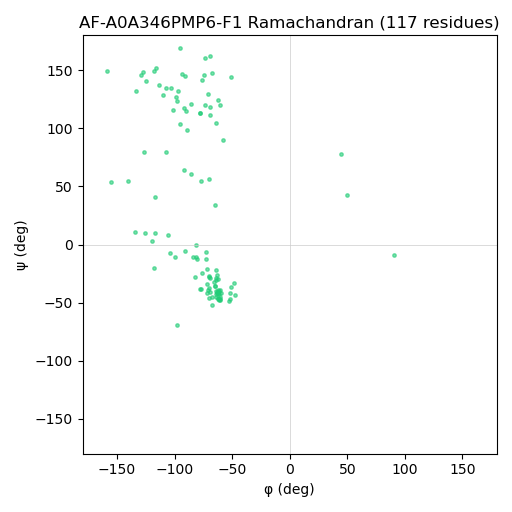742 -12.995 -0.964 1.00 89.38 99 ASP A O 1
ATOM 795 N N . ARG A 1 100 ? 3.711 -12.583 -2.904 1.00 91.06 100 ARG A N 1
ATOM 796 C CA . ARG A 1 100 ? 3.222 -13.962 -3.040 1.00 91.06 100 ARG A CA 1
ATOM 797 C C . ARG A 1 100 ? 4.355 -14.831 -3.571 1.00 91.06 100 ARG A C 1
ATOM 799 O O . ARG A 1 100 ? 4.716 -14.720 -4.741 1.00 91.06 100 ARG A O 1
ATOM 806 N N . ASP A 1 101 ? 4.835 -15.765 -2.748 1.00 91.00 1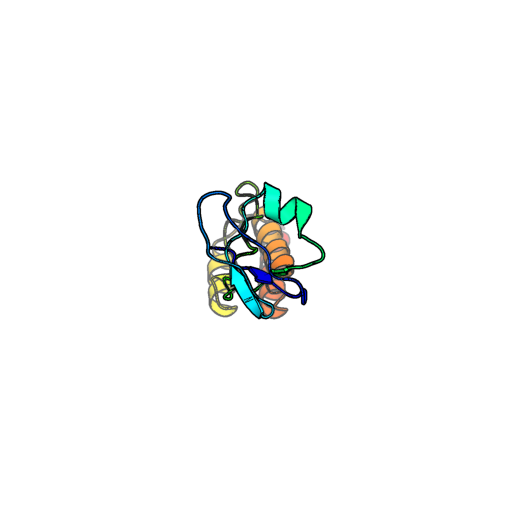01 ASP A N 1
ATOM 807 C CA . ASP A 1 101 ? 5.923 -16.689 -3.108 1.00 91.00 101 ASP A CA 1
ATOM 808 C C . ASP A 1 101 ? 5.724 -17.344 -4.487 1.00 91.00 101 ASP A C 1
ATOM 810 O O . ASP A 1 101 ? 6.648 -17.395 -5.289 1.00 91.00 101 ASP A O 1
ATOM 814 N N . GLY A 1 102 ? 4.504 -17.798 -4.806 1.00 91.62 102 GLY A N 1
ATOM 815 C CA . GLY A 1 102 ? 4.227 -18.450 -6.093 1.00 91.62 102 GLY A CA 1
ATOM 816 C C . GLY A 1 102 ? 4.267 -17.514 -7.308 1.00 91.62 102 GLY A C 1
ATOM 817 O O . GLY A 1 102 ? 4.578 -17.963 -8.403 1.00 91.62 102 GLY A O 1
ATOM 818 N N . ALA A 1 103 ? 3.973 -16.222 -7.133 1.00 90.94 103 ALA A N 1
ATOM 819 C CA . ALA A 1 103 ? 4.086 -15.236 -8.209 1.00 90.94 103 ALA A CA 1
ATOM 820 C C . ALA A 1 103 ? 5.552 -14.839 -8.444 1.00 90.94 103 ALA A C 1
ATOM 822 O O . ALA A 1 103 ? 5.974 -14.700 -9.589 1.00 90.94 103 ALA A O 1
ATOM 823 N N . LEU A 1 104 ? 6.336 -14.712 -7.368 1.00 93.00 104 LEU A N 1
ATOM 824 C CA . LEU A 1 104 ? 7.780 -14.491 -7.454 1.00 93.00 104 LEU A CA 1
ATOM 825 C C . LEU A 1 104 ? 8.478 -15.669 -8.144 1.00 93.00 104 LEU A C 1
ATOM 827 O O . LEU A 1 104 ? 9.245 -15.449 -9.078 1.00 93.00 104 LEU A O 1
ATOM 831 N N . GLU A 1 105 ? 8.136 -16.903 -7.761 1.00 94.06 105 GLU A N 1
ATOM 832 C CA . GLU A 1 105 ? 8.688 -18.119 -8.370 1.00 94.06 105 GLU A CA 1
ATOM 833 C C . GLU A 1 105 ? 8.387 -18.183 -9.878 1.00 94.06 105 GLU A C 1
ATOM 835 O O . GLU A 1 105 ? 9.285 -18.469 -10.664 1.00 94.06 105 GLU A O 1
ATOM 840 N N . ALA A 1 106 ? 7.169 -17.826 -10.303 1.00 92.88 106 ALA A N 1
ATOM 841 C CA . ALA A 1 106 ? 6.799 -17.760 -11.720 1.00 92.88 106 ALA A CA 1
ATOM 842 C C . ALA A 1 106 ? 7.635 -16.741 -12.521 1.00 92.88 106 ALA A C 1
ATOM 844 O O . ALA A 1 106 ? 8.033 -17.009 -13.657 1.00 92.88 106 ALA A O 1
ATOM 845 N N . VAL A 1 107 ? 7.923 -15.572 -11.937 1.00 92.81 107 VAL A N 1
ATOM 846 C CA . VAL A 1 107 ? 8.785 -14.555 -12.561 1.00 92.81 107 VAL A CA 1
ATOM 847 C C . VAL A 1 107 ? 10.229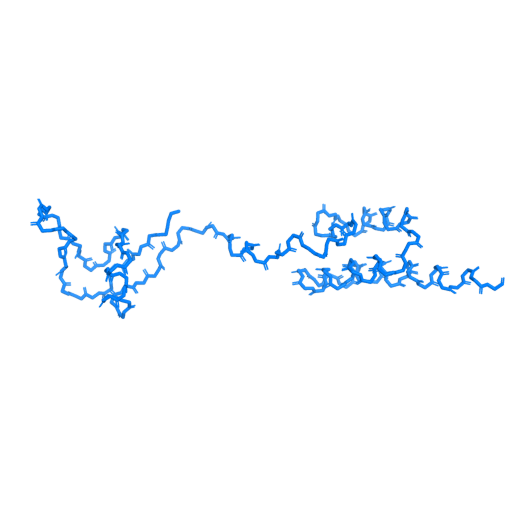 -15.051 -12.661 1.00 92.81 107 VAL A C 1
ATOM 849 O O . VAL A 1 107 ? 10.859 -14.899 -13.707 1.00 92.81 107 VAL A O 1
ATOM 852 N N . GLU A 1 108 ? 10.759 -15.646 -11.591 1.00 92.50 10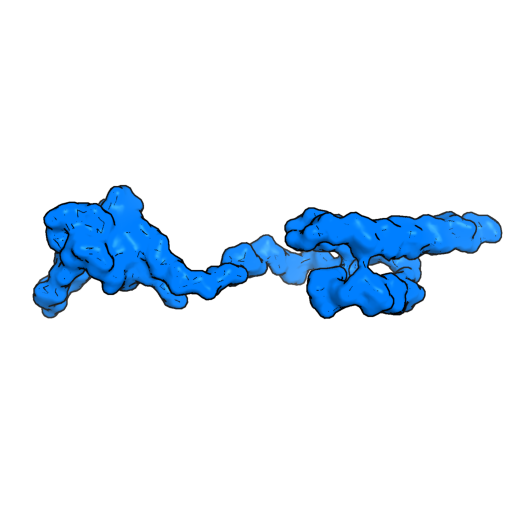8 GLU A N 1
ATOM 853 C CA . GLU A 1 108 ? 12.121 -16.188 -11.564 1.00 92.50 108 GLU A CA 1
ATOM 854 C C . GLU A 1 108 ? 12.306 -17.338 -12.563 1.00 92.50 108 GLU A C 1
ATOM 856 O O . GLU A 1 108 ? 13.321 -17.370 -13.264 1.00 92.50 108 GLU A O 1
ATOM 861 N N . ASP A 1 109 ? 11.325 -18.240 -12.672 1.00 93.06 109 ASP A N 1
ATOM 862 C CA . ASP A 1 109 ? 11.339 -19.351 -13.629 1.00 93.06 109 ASP A CA 1
ATOM 863 C C . ASP A 1 109 ? 11.395 -18.823 -15.068 1.00 93.06 109 ASP A C 1
ATOM 865 O O . ASP A 1 109 ? 12.285 -19.198 -15.834 1.00 93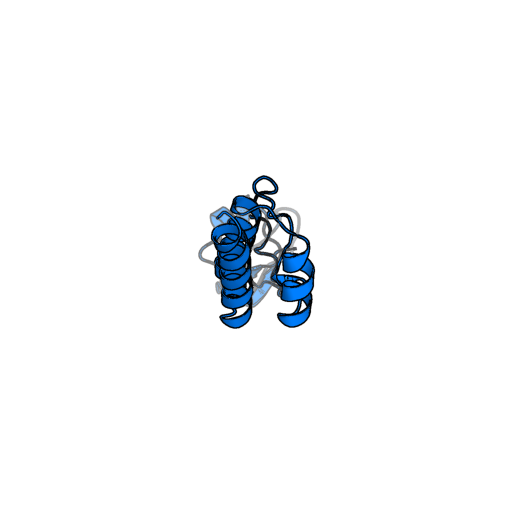.06 109 ASP A O 1
ATOM 869 N N . ARG A 1 110 ? 10.555 -17.834 -15.400 1.00 92.25 110 ARG A N 1
ATOM 870 C CA . ARG A 1 110 ? 10.551 -17.208 -16.728 1.00 92.25 110 ARG A CA 1
ATOM 871 C C . ARG A 1 110 ? 11.871 -16.504 -17.060 1.00 92.25 110 ARG A C 1
ATOM 873 O O . ARG A 1 110 ? 12.361 -16.615 -18.184 1.00 92.25 110 ARG A O 1
ATOM 880 N N . ILE A 1 111 ? 12.471 -15.792 -16.101 1.00 92.44 111 ILE A N 1
ATOM 881 C CA . ILE A 1 111 ? 13.798 -15.175 -16.281 1.00 92.44 111 ILE A CA 1
ATOM 882 C C . ILE A 1 111 ? 14.844 -16.256 -16.578 1.00 92.44 111 ILE A C 1
ATOM 884 O O . ILE A 1 111 ? 15.648 -16.097 -17.499 1.00 92.44 111 ILE A O 1
ATOM 888 N N . ALA A 1 112 ? 14.816 -17.362 -15.831 1.00 90.12 112 ALA A N 1
ATOM 889 C CA . ALA A 1 112 ? 15.736 -18.474 -16.022 1.00 90.12 112 ALA A CA 1
ATOM 890 C C . ALA A 1 112 ? 15.545 -19.174 -17.380 1.00 90.12 112 ALA A C 1
ATOM 892 O O . ALA A 1 112 ? 16.535 -19.577 -17.992 1.00 90.12 112 ALA A O 1
ATOM 893 N N . GLU A 1 113 ? 14.311 -19.292 -17.883 1.00 89.25 113 GLU A N 1
ATOM 894 C CA . GLU A 1 113 ? 14.029 -19.824 -19.224 1.00 89.25 113 GLU A CA 1
ATOM 895 C C . GLU A 1 113 ? 14.649 -18.968 -20.338 1.00 89.25 113 GLU A C 1
ATOM 897 O O . GLU A 1 113 ? 15.211 -19.513 -21.296 1.00 89.25 113 GLU A O 1
ATOM 902 N N . ILE A 1 114 ? 14.569 -17.639 -20.212 1.00 88.56 114 ILE A N 1
ATOM 903 C CA . ILE A 1 114 ? 15.142 -16.698 -21.184 1.00 88.56 114 ILE A CA 1
ATOM 904 C C . ILE A 1 114 ? 16.672 -16.776 -21.146 1.00 88.56 114 ILE A C 1
ATOM 906 O O . ILE A 1 114 ? 17.285 -17.048 -22.177 1.00 88.56 114 ILE A O 1
ATOM 910 N N . GLU A 1 115 ? 17.284 -16.650 -19.960 1.00 83.25 115 GLU A N 1
ATOM 911 C CA . GLU A 1 115 ? 18.748 -16.718 -19.801 1.00 83.25 115 GLU A CA 1
ATOM 912 C C . GLU A 1 115 ? 19.320 -18.099 -20.181 1.00 83.25 115 GLU A C 1
ATOM 914 O O . GLU A 1 115 ? 20.458 -18.205 -20.638 1.00 83.25 115 GLU A O 1
ATOM 919 N N . GLY A 1 116 ? 18.544 -19.173 -20.001 1.00 77.19 116 GLY A N 1
ATOM 920 C CA . GLY A 1 116 ? 18.935 -20.544 -20.335 1.00 77.19 116 GLY A CA 1
ATOM 921 C C . GLY A 1 116 ? 18.792 -20.918 -21.815 1.00 77.19 116 GLY A C 1
ATOM 922 O O . GLY A 1 116 ? 19.311 -21.959 -22.220 1.00 77.19 116 GLY A O 1
ATOM 923 N N . SER A 1 117 ? 18.108 -20.101 -22.622 1.00 62.16 117 SER A N 1
ATOM 924 C CA . SER A 1 117 ? 17.889 -20.343 -24.059 1.00 62.16 117 SER A CA 1
ATOM 925 C C . SER A 1 117 ? 18.972 -19.726 -24.961 1.00 62.16 117 SER A C 1
ATOM 927 O O . SER A 1 117 ? 18.978 -19.958 -26.171 1.00 62.16 117 SER A O 1
ATOM 929 N N . GLU A 1 118 ? 19.902 -18.961 -24.386 1.00 57.81 118 GLU A N 1
ATOM 930 C CA . GLU A 1 118 ? 21.047 -18.335 -25.057 1.00 57.81 118 GLU A CA 1
ATOM 931 C C . GLU A 1 118 ? 22.302 -19.246 -25.020 1.00 57.81 118 GLU A C 1
ATOM 933 O O . GLU A 1 118 ? 23.317 -18.885 -24.426 1.00 57.81 118 GLU A O 1
ATOM 938 N N . ASP A 1 119 ? 22.255 -20.427 -25.659 1.00 47.34 119 ASP A N 1
ATOM 939 C CA . ASP A 1 119 ? 23.439 -21.275 -25.963 1.00 47.34 119 ASP A CA 1
ATOM 940 C C . ASP A 1 119 ? 23.406 -21.843 -27.397 1.00 47.34 119 ASP A C 1
ATOM 942 O O . ASP A 1 119 ? 22.395 -22.477 -27.787 1.00 47.34 119 ASP A O 1
#

Radius of gyration: 24.27 Å; Cα contacts (8 Å, |Δi|>4): 133; chains: 1; bounding box: 46×55×53 Å